Protein AF-A0A2V9PHP2-F1 (afdb_monomer_lite)

pLDDT: mean 91.26, std 10.27, range [51.38, 98.12]

Structure (mmCIF, N/CA/C/O backbone):
data_AF-A0A2V9PHP2-F1
#
_entry.id   AF-A0A2V9PHP2-F1
#
loop_
_atom_site.group_PDB
_atom_site.id
_atom_site.type_symbol
_atom_site.label_atom_id
_atom_site.label_alt_id
_atom_site.label_comp_id
_atom_site.label_asym_id
_atom_site.label_entity_id
_atom_site.label_seq_id
_atom_site.pdbx_PDB_ins_code
_atom_site.Cartn_x
_atom_site.Cartn_y
_atom_site.Cartn_z
_atom_site.occupancy
_atom_site.B_iso_or_equiv
_atom_site.auth_seq_id
_atom_site.auth_comp_id
_atom_site.auth_asym_id
_atom_site.auth_atom_id
_atom_site.pdbx_PDB_model_num
ATOM 1 N N . MET A 1 1 ? 11.172 15.683 -4.156 1.00 51.38 1 MET A N 1
ATOM 2 C CA . MET A 1 1 ? 10.273 14.827 -4.953 1.00 51.38 1 MET A CA 1
ATOM 3 C C . MET A 1 1 ? 9.426 14.068 -3.959 1.00 51.38 1 MET A C 1
ATOM 5 O O . MET A 1 1 ? 9.985 13.448 -3.066 1.00 51.38 1 MET A O 1
ATOM 9 N N . GLU A 1 2 ? 8.113 14.220 -4.018 1.00 54.88 2 GLU A N 1
ATOM 10 C CA . GLU A 1 2 ? 7.229 13.498 -3.117 1.00 54.88 2 GLU A CA 1
ATOM 11 C C . GLU A 1 2 ? 6.922 12.139 -3.735 1.00 54.88 2 GLU A C 1
ATOM 13 O O . GLU A 1 2 ? 6.462 12.074 -4.872 1.00 54.88 2 GLU A O 1
ATOM 18 N N . GLY A 1 3 ? 7.286 11.069 -3.034 1.00 80.12 3 GLY A N 1
ATOM 19 C CA . GLY A 1 3 ? 7.053 9.710 -3.515 1.00 80.12 3 GLY A CA 1
ATOM 20 C C . GLY A 1 3 ? 5.579 9.309 -3.434 1.00 80.12 3 GLY A C 1
ATOM 21 O O . GLY A 1 3 ? 4.737 10.047 -2.920 1.00 80.12 3 GLY A O 1
ATOM 22 N N . GLU A 1 4 ? 5.289 8.087 -3.874 1.00 83.75 4 GLU A N 1
ATOM 23 C CA . GLU A 1 4 ? 3.951 7.472 -3.878 1.00 83.75 4 GLU A CA 1
ATOM 24 C C . GLU A 1 4 ? 3.222 7.582 -2.522 1.00 83.75 4 GLU A C 1
ATOM 26 O O . GLU A 1 4 ? 2.014 7.805 -2.471 1.00 83.75 4 GLU A O 1
ATOM 31 N N . VAL A 1 5 ? 3.962 7.542 -1.407 1.00 85.44 5 VAL A N 1
ATOM 32 C CA . VAL A 1 5 ? 3.413 7.692 -0.048 1.00 85.44 5 VAL A CA 1
ATOM 33 C C . VAL A 1 5 ? 2.726 9.048 0.163 1.00 85.44 5 VAL A C 1
ATOM 35 O O . VAL A 1 5 ? 1.682 9.122 0.810 1.00 85.44 5 VAL A O 1
ATOM 38 N N . GLY A 1 6 ? 3.278 10.139 -0.376 1.00 92.19 6 GLY A N 1
ATOM 39 C CA . GLY A 1 6 ? 2.662 11.461 -0.240 1.00 92.19 6 GLY A CA 1
ATOM 40 C C . GLY A 1 6 ? 1.418 11.625 -1.113 1.00 92.19 6 GLY A C 1
ATOM 41 O O . GLY A 1 6 ? 0.443 12.251 -0.691 1.00 92.19 6 GLY A O 1
ATOM 42 N N . TYR A 1 7 ? 1.402 10.982 -2.288 1.00 92.38 7 TYR A N 1
ATOM 43 C CA . TYR A 1 7 ? 0.196 10.869 -3.107 1.00 92.38 7 TYR A CA 1
ATOM 44 C C . TYR A 1 7 ? -0.917 10.143 -2.342 1.00 92.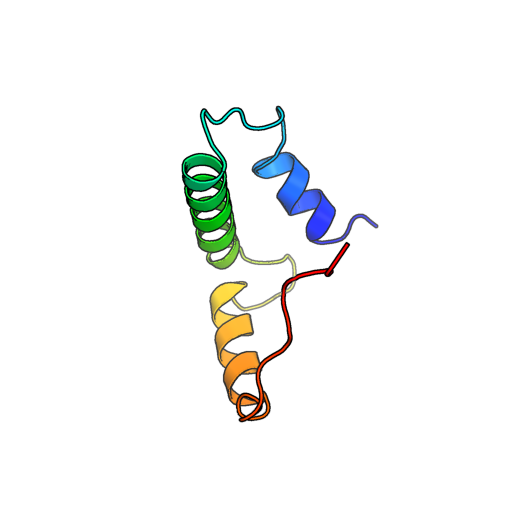38 7 TYR A C 1
ATOM 46 O O . TYR A 1 7 ? -2.009 10.692 -2.206 1.00 92.38 7 TYR A O 1
ATOM 54 N N . PHE A 1 8 ? -0.635 8.962 -1.785 1.00 93.06 8 PHE A N 1
ATOM 55 C CA . PHE A 1 8 ? -1.632 8.176 -1.055 1.00 93.06 8 PHE A CA 1
ATOM 56 C C . PHE A 1 8 ? -2.240 8.974 0.104 1.00 93.06 8 PHE A C 1
ATOM 58 O O . PHE A 1 8 ? -3.457 9.103 0.218 1.00 93.06 8 PHE A O 1
ATOM 65 N N . ARG A 1 9 ? -1.388 9.595 0.931 1.00 93.81 9 ARG A N 1
ATOM 66 C CA . ARG A 1 9 ? -1.830 10.368 2.100 1.00 93.81 9 ARG A CA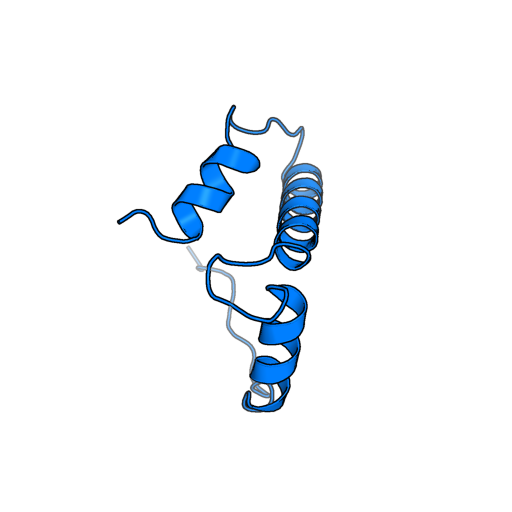 1
ATOM 67 C C . ARG A 1 9 ? -2.776 11.505 1.734 1.00 93.81 9 ARG A C 1
ATOM 69 O O . ARG A 1 9 ? -3.780 11.680 2.409 1.00 93.81 9 ARG A O 1
ATOM 76 N N . ARG A 1 10 ? -2.482 12.276 0.686 1.00 93.88 10 ARG A N 1
ATOM 77 C CA . ARG A 1 10 ? -3.348 13.395 0.283 1.00 93.88 10 ARG A CA 1
ATOM 78 C C . ARG A 1 10 ? -4.699 12.968 -0.262 1.00 93.88 10 ARG A C 1
ATOM 80 O O . ARG A 1 10 ? -5.653 13.714 -0.099 1.00 93.88 10 ARG A O 1
ATOM 87 N N . ASN A 1 11 ? -4.746 11.838 -0.959 1.00 93.69 11 ASN A N 1
ATOM 88 C CA . ASN A 1 11 ? -5.966 11.396 -1.625 1.00 93.69 11 ASN A CA 1
ATOM 89 C C . ASN A 1 11 ? -6.854 10.548 -0.707 1.00 93.69 11 ASN A C 1
ATOM 91 O O . ASN A 1 11 ? -8.064 10.546 -0.892 1.00 93.69 11 ASN A O 1
ATOM 95 N N . HIS A 1 12 ? -6.268 9.875 0.290 1.00 94.56 12 HIS A N 1
ATOM 96 C CA . HIS A 1 12 ? -6.991 8.924 1.142 1.00 94.56 12 HIS A CA 1
ATOM 97 C C . HIS A 1 12 ? -6.986 9.277 2.631 1.00 94.56 12 HIS A C 1
ATOM 99 O O . HIS A 1 12 ? -7.884 8.863 3.351 1.00 94.56 12 HIS A O 1
ATOM 105 N N . LEU A 1 13 ? -5.992 10.031 3.117 1.00 95.00 13 LEU A N 1
ATOM 106 C CA . LEU A 1 13 ? -5.796 10.301 4.552 1.00 95.00 13 LEU A CA 1
ATOM 107 C C . LEU A 1 13 ? -5.928 11.789 4.923 1.00 95.00 13 LEU A C 1
ATOM 109 O O . LEU A 1 13 ? -5.523 12.187 6.019 1.00 95.00 13 LEU A O 1
ATOM 113 N N . VAL A 1 14 ? -6.448 12.619 4.010 1.00 94.75 14 VAL A N 1
ATOM 114 C CA . VAL A 1 14 ? -6.705 14.048 4.242 1.00 94.75 14 VAL A CA 1
ATOM 115 C C . VAL A 1 14 ? -8.137 14.410 3.810 1.00 94.75 14 VAL A C 1
ATOM 117 O O . VAL A 1 14 ? -8.460 14.258 2.634 1.00 94.75 14 VAL A O 1
ATOM 120 N N . PRO A 1 15 ? -8.975 14.951 4.721 1.00 94.44 15 PRO A N 1
ATOM 121 C CA . PRO A 1 15 ? -8.727 15.076 6.163 1.00 94.44 15 PRO A CA 1
ATOM 122 C C . PRO A 1 15 ? -8.512 13.702 6.824 1.00 94.44 15 PRO A C 1
ATOM 124 O O . PRO A 1 15 ? -8.814 12.674 6.227 1.00 94.44 15 PRO A O 1
ATOM 127 N N . VAL A 1 16 ? -7.961 13.682 8.043 1.00 94.62 16 VAL A N 1
ATOM 128 C CA . VAL A 1 16 ? -7.681 12.423 8.758 1.00 94.62 16 VAL A CA 1
ATOM 129 C C . VAL A 1 16 ? -8.977 11.609 8.887 1.00 94.62 16 VAL A C 1
ATOM 131 O O . VAL A 1 16 ? -9.941 12.131 9.464 1.00 94.62 16 VAL A O 1
ATOM 134 N N . PRO A 1 17 ? -9.020 10.361 8.379 1.00 95.00 17 PRO A N 1
ATOM 135 C CA . PRO A 1 17 ? -10.234 9.560 8.380 1.00 95.00 17 PRO A CA 1
ATOM 136 C C . PRO A 1 17 ? -10.681 9.279 9.813 1.00 95.00 17 PRO A C 1
ATOM 138 O O . PRO A 1 17 ? -9.867 9.008 10.696 1.00 95.00 17 PRO A O 1
ATOM 141 N N . GLN A 1 18 ? -11.988 9.367 10.031 1.00 96.38 18 GLN A N 1
ATOM 142 C CA . GLN A 1 18 ? -12.623 9.046 11.303 1.00 96.38 18 GLN A CA 1
ATOM 143 C C . GLN A 1 18 ? -1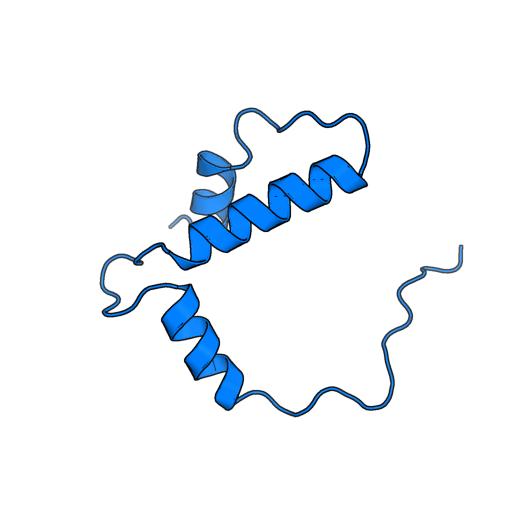3.294 7.682 11.178 1.00 96.38 18 GLN A C 1
ATOM 145 O O . GLN A 1 18 ? -13.972 7.420 10.188 1.00 96.38 18 GLN A O 1
ATOM 150 N N . ALA A 1 19 ? -13.101 6.832 12.180 1.00 97.44 19 ALA A N 1
ATOM 151 C CA . ALA A 1 19 ? -13.695 5.505 12.268 1.00 97.44 19 ALA A CA 1
ATOM 152 C C . ALA A 1 19 ? -14.026 5.202 13.734 1.00 97.44 19 ALA A C 1
ATOM 154 O O . ALA A 1 19 ? -13.348 5.682 14.644 1.00 97.44 19 ALA A O 1
ATOM 155 N N . GLN A 1 20 ? -15.065 4.409 13.968 1.00 97.12 20 GLN A N 1
ATOM 156 C CA . GLN A 1 20 ? -15.552 4.065 15.306 1.00 97.12 20 GLN A CA 1
ATOM 157 C C . GLN A 1 20 ? -14.647 3.049 16.004 1.00 97.12 20 GLN A C 1
ATOM 159 O O . GLN A 1 20 ? -14.603 2.986 17.232 1.00 97.12 20 GLN A O 1
ATOM 164 N N . ASN A 1 21 ? -13.940 2.232 15.226 1.00 97.94 21 ASN A N 1
ATOM 165 C CA . ASN A 1 21 ? -13.016 1.221 15.714 1.00 97.94 21 ASN A CA 1
ATOM 166 C C . ASN A 1 21 ? -11.950 0.897 14.651 1.00 97.94 21 ASN A C 1
ATOM 168 O O . ASN A 1 21 ? -11.993 1.377 13.516 1.00 97.94 21 ASN A O 1
ATOM 172 N N . LEU A 1 22 ? -10.978 0.068 15.035 1.00 96.94 22 LEU A N 1
ATOM 173 C CA . LEU A 1 22 ? -9.884 -0.335 14.150 1.00 96.94 22 LEU A CA 1
ATOM 174 C C . LEU A 1 22 ? -10.348 -1.198 12.973 1.00 96.94 22 LEU A C 1
ATOM 176 O O . LEU A 1 22 ? -9.724 -1.163 11.918 1.00 96.94 22 LEU A O 1
ATOM 180 N N . GLU A 1 23 ? -11.425 -1.964 13.125 1.00 98.00 23 GLU A N 1
ATOM 181 C CA . GLU A 1 23 ? -11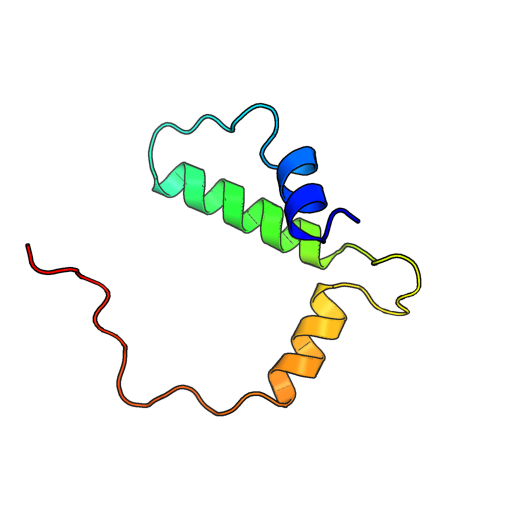.942 -2.808 12.049 1.00 98.00 23 GLU A CA 1
ATOM 182 C C . GLU A 1 23 ? -12.500 -1.961 10.901 1.00 98.00 23 GLU A C 1
ATOM 184 O O . GLU A 1 23 ? -12.131 -2.171 9.745 1.00 98.00 23 GLU A O 1
ATOM 189 N N . GLU A 1 24 ? -13.305 -0.949 11.221 1.00 98.12 24 GLU A N 1
ATOM 190 C CA . GLU A 1 24 ? -13.825 0.015 10.250 1.00 98.12 24 GLU A CA 1
ATOM 191 C C . GLU A 1 24 ? -12.683 0.786 9.574 1.00 98.12 24 GLU A C 1
ATOM 193 O O . GLU A 1 24 ? -12.657 0.916 8.347 1.00 98.12 24 GLU A O 1
ATOM 198 N N . LEU A 1 25 ? -11.685 1.226 10.349 1.00 97.50 25 LEU A N 1
ATOM 199 C CA . LEU A 1 25 ? -10.505 1.884 9.789 1.00 97.50 25 LEU A CA 1
ATOM 200 C C . LEU A 1 25 ? -9.750 0.961 8.820 1.00 97.50 25 LEU A C 1
ATOM 202 O O . LEU A 1 25 ? -9.388 1.383 7.724 1.00 97.50 25 LEU A O 1
ATOM 206 N N . ASN A 1 26 ? -9.549 -0.308 9.179 1.00 97.62 26 ASN A N 1
ATOM 207 C CA . ASN A 1 26 ? -8.869 -1.283 8.325 1.00 97.62 26 ASN A CA 1
ATOM 208 C C . ASN A 1 26 ? -9.633 -1.540 7.020 1.00 97.62 26 ASN A C 1
ATOM 210 O O . ASN A 1 26 ? -9.016 -1.646 5.959 1.00 97.62 26 ASN A O 1
ATOM 214 N N . GLN A 1 27 ? -10.966 -1.614 7.070 1.00 98.12 27 GLN A N 1
ATOM 215 C CA . GLN A 1 27 ? -11.802 -1.757 5.874 1.00 98.12 27 GLN A CA 1
ATOM 216 C C . GLN A 1 27 ? -11.677 -0.538 4.954 1.00 98.12 27 GLN A C 1
ATOM 218 O O . GLN A 1 27 ? -11.511 -0.696 3.741 1.00 98.12 27 GLN A O 1
ATOM 223 N N . HIS A 1 28 ? -11.689 0.669 5.527 1.00 96.62 28 HIS A N 1
ATOM 224 C CA . HIS A 1 28 ? -11.482 1.906 4.781 1.00 96.62 28 HIS A CA 1
ATOM 225 C C . HIS A 1 28 ? -10.107 1.929 4.096 1.00 96.62 28 HIS A C 1
ATOM 227 O O . HIS A 1 28 ? -10.029 2.087 2.877 1.00 96.62 28 HIS A O 1
ATOM 233 N N . LEU A 1 29 ? -9.031 1.673 4.849 1.00 96.69 29 LEU A N 1
ATOM 234 C CA . LEU A 1 29 ? -7.666 1.642 4.316 1.00 96.69 29 LEU A CA 1
ATOM 235 C C . LEU A 1 29 ? -7.500 0.587 3.219 1.00 96.69 29 LEU A C 1
ATOM 237 O O . LEU A 1 29 ? -6.865 0.851 2.199 1.00 96.69 29 LEU A O 1
ATOM 241 N N . ARG A 1 30 ? -8.111 -0.591 3.386 1.00 97.88 30 ARG A N 1
ATOM 242 C CA . ARG A 1 30 ? -8.094 -1.648 2.369 1.00 97.88 30 ARG A CA 1
ATOM 243 C C . ARG A 1 30 ? -8.752 -1.196 1.067 1.00 97.88 30 ARG A C 1
ATOM 245 O O . ARG A 1 30 ? -8.193 -1.448 0.002 1.00 97.88 30 ARG A O 1
ATOM 252 N N . SER A 1 31 ? -9.895 -0.515 1.146 1.00 97.56 31 SER A N 1
ATOM 253 C CA . SER A 1 31 ? -10.559 0.056 -0.031 1.00 97.56 31 SER A CA 1
ATOM 254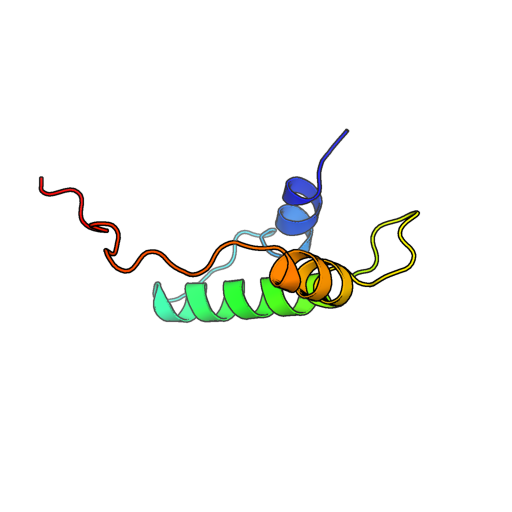 C C . SER A 1 31 ? -9.679 1.099 -0.725 1.00 97.56 31 SER A C 1
ATOM 256 O O . SER A 1 31 ? -9.549 1.078 -1.947 1.00 97.56 31 SER A O 1
ATOM 258 N N . CYS A 1 32 ? -9.008 1.969 0.035 1.00 97.06 32 CYS A N 1
ATOM 259 C CA . CYS A 1 32 ? -8.060 2.940 -0.516 1.00 97.06 32 CYS A CA 1
ATOM 260 C C . CYS A 1 32 ? -6.897 2.263 -1.259 1.00 97.06 32 CYS A C 1
ATOM 262 O O . CYS A 1 32 ? -6.571 2.667 -2.372 1.00 97.06 32 CYS A O 1
ATOM 264 N N . CYS A 1 33 ? -6.310 1.201 -0.697 1.00 96.00 33 CYS A N 1
ATOM 265 C CA . CYS A 1 33 ? -5.263 0.424 -1.371 1.00 96.00 33 CYS A CA 1
ATOM 266 C C . CYS A 1 33 ? -5.760 -0.189 -2.689 1.00 96.00 33 CYS A C 1
ATOM 268 O O . CYS A 1 33 ? -5.094 -0.063 -3.712 1.00 96.00 33 CYS A O 1
ATOM 270 N N . GLN A 1 34 ? -6.956 -0.784 -2.686 1.00 96.94 34 GLN A N 1
ATOM 271 C CA . GLN A 1 34 ? -7.565 -1.366 -3.889 1.00 96.94 34 GLN A CA 1
ATOM 272 C C . GLN A 1 34 ? -7.853 -0.317 -4.970 1.00 96.94 34 GLN A C 1
ATOM 274 O O . GLN A 1 34 ? -7.729 -0.596 -6.161 1.00 96.94 34 GLN A O 1
ATOM 279 N N . GLN A 1 35 ? -8.229 0.901 -4.576 1.00 96.19 35 GLN A N 1
ATOM 280 C CA . GLN A 1 35 ? -8.378 2.019 -5.510 1.00 96.19 35 GLN A CA 1
ATOM 281 C C . GLN A 1 35 ? -7.025 2.445 -6.090 1.00 96.19 35 GLN A C 1
ATOM 283 O O . GLN A 1 35 ? -6.927 2.707 -7.288 1.00 96.19 35 GLN A O 1
ATOM 288 N N . ASP A 1 36 ? -5.973 2.464 -5.270 1.00 95.38 36 ASP A N 1
ATOM 289 C CA . ASP A 1 36 ? -4.619 2.794 -5.720 1.00 95.38 36 ASP A CA 1
ATOM 290 C C . ASP A 1 36 ? -4.059 1.759 -6.708 1.00 95.38 36 ASP A C 1
ATOM 292 O O . ASP A 1 36 ? -3.335 2.135 -7.629 1.00 95.38 36 ASP A O 1
ATOM 296 N N . GLU A 1 37 ? -4.455 0.486 -6.613 1.00 96.06 37 GLU A N 1
ATOM 297 C CA . GLU A 1 37 ? -4.115 -0.537 -7.614 1.00 96.06 37 GLU A CA 1
ATOM 298 C C . GLU A 1 37 ? -4.630 -0.186 -9.023 1.00 96.06 37 GLU A C 1
ATOM 300 O O . GLU A 1 37 ? -4.003 -0.559 -10.016 1.00 96.06 37 GLU A O 1
ATOM 305 N N . GLN A 1 38 ? -5.726 0.577 -9.133 1.00 96.62 38 GLN A N 1
ATOM 306 C CA . GLN A 1 38 ? -6.287 1.031 -10.415 1.00 96.62 38 GLN A CA 1
ATOM 307 C C . GLN A 1 38 ? -5.587 2.274 -10.979 1.00 96.62 38 GLN A C 1
ATOM 309 O O . GLN A 1 38 ? -5.916 2.748 -12.071 1.00 96.62 38 GLN A O 1
ATOM 314 N N . ARG A 1 39 ? -4.624 2.841 -10.249 1.00 95.12 39 ARG A N 1
ATOM 315 C CA . ARG A 1 39 ? -3.904 4.040 -10.668 1.00 95.12 39 ARG A CA 1
ATOM 316 C C . ARG A 1 39 ? -2.824 3.705 -11.684 1.00 95.12 39 ARG A C 1
ATOM 318 O O . ARG A 1 39 ? -2.145 2.688 -11.598 1.00 95.12 39 ARG A O 1
ATOM 325 N N . ARG A 1 40 ? -2.594 4.626 -12.617 1.00 95.00 40 ARG A N 1
ATOM 326 C CA . ARG A 1 40 ? -1.442 4.613 -13.523 1.00 95.00 40 ARG A CA 1
ATOM 327 C C . ARG A 1 40 ? -0.426 5.658 -13.078 1.00 95.00 40 ARG A C 1
ATOM 329 O O . ARG A 1 40 ? -0.747 6.844 -13.030 1.00 95.00 40 ARG A O 1
ATOM 336 N N . ILE A 1 41 ? 0.798 5.233 -12.771 1.00 92.19 41 ILE A N 1
ATOM 337 C CA . ILE A 1 41 ? 1.897 6.160 -12.460 1.00 92.19 41 ILE A CA 1
ATOM 338 C C . ILE A 1 41 ? 2.347 6.847 -13.755 1.00 92.19 41 ILE A C 1
ATOM 340 O O . ILE A 1 41 ? 2.466 6.208 -14.803 1.00 92.19 41 ILE A O 1
ATOM 344 N N . ALA A 1 42 ? 2.609 8.154 -13.696 1.00 91.31 42 ALA A N 1
ATOM 345 C CA . ALA A 1 42 ? 3.086 8.911 -14.849 1.00 91.31 42 ALA A CA 1
ATOM 346 C C . ALA A 1 42 ? 4.374 8.288 -15.421 1.00 91.31 42 ALA A C 1
ATOM 348 O O . ALA A 1 42 ? 5.326 8.010 -14.695 1.00 91.31 42 ALA A O 1
ATOM 349 N N . GLY A 1 43 ? 4.389 8.044 -16.732 1.00 93.62 43 GLY A N 1
ATOM 350 C CA . GLY A 1 43 ? 5.509 7.382 -17.407 1.00 93.62 43 GLY A CA 1
ATOM 351 C C . GLY A 1 43 ? 5.552 5.857 -17.249 1.00 93.62 43 GLY A C 1
ATOM 352 O O . GLY A 1 43 ? 6.479 5.234 -17.763 1.00 93.62 43 GLY A O 1
ATOM 353 N N . LYS A 1 44 ? 4.567 5.233 -16.585 1.00 93.38 44 LYS A N 1
ATOM 354 C CA . LYS A 1 44 ? 4.434 3.771 -16.522 1.00 93.38 44 LYS A CA 1
ATOM 355 C C . LYS A 1 44 ? 3.339 3.259 -17.473 1.00 93.38 44 LYS A C 1
ATOM 357 O O . LYS A 1 44 ? 2.249 3.836 -17.546 1.00 93.38 44 LYS A O 1
ATOM 362 N N . PRO A 1 45 ? 3.600 2.155 -18.197 1.00 95.62 45 PRO A N 1
ATOM 363 C CA . PRO A 1 45 ? 2.671 1.608 -19.181 1.00 95.62 45 PRO A CA 1
ATOM 364 C C . PRO A 1 45 ? 1.598 0.700 -18.571 1.00 95.62 45 PRO A C 1
ATOM 366 O O . PRO A 1 45 ? 0.726 0.239 -19.304 1.00 95.62 45 PRO A O 1
ATOM 369 N N . MET A 1 46 ? 1.585 0.496 -17.253 1.00 97.12 46 MET A N 1
ATOM 370 C CA . MET A 1 46 ? 0.648 -0.393 -16.558 1.00 97.12 46 MET A CA 1
ATOM 371 C C . MET A 1 46 ? 0.023 0.304 -15.351 1.00 97.12 46 MET A C 1
ATOM 373 O O . MET A 1 46 ? 0.558 1.308 -14.863 1.00 97.12 46 MET A O 1
ATOM 377 N N . LEU A 1 47 ? -1.110 -0.218 -14.889 1.00 97.75 47 LEU A N 1
ATOM 378 C CA . LEU A 1 47 ? -1.663 0.137 -13.587 1.00 97.75 47 LEU A CA 1
ATOM 379 C C . LEU A 1 47 ? -0.774 -0.423 -12.469 1.00 97.75 47 LEU A C 1
ATOM 381 O O . LEU A 1 47 ? -0.046 -1.400 -12.667 1.00 97.75 47 LEU A O 1
ATOM 385 N N . VAL A 1 48 ? -0.843 0.187 -11.288 1.00 95.75 48 VAL A N 1
ATOM 386 C CA . VAL A 1 48 ? -0.081 -0.240 -10.107 1.00 95.75 48 VAL A CA 1
ATOM 387 C C . VAL A 1 48 ? -0.362 -1.709 -9.781 1.00 95.75 48 VAL A C 1
ATOM 389 O O . VAL A 1 48 ? 0.581 -2.479 -9.622 1.00 95.75 48 VAL A O 1
ATOM 392 N N . GLY A 1 49 ? -1.633 -2.125 -9.764 1.00 97.12 49 GLY A N 1
ATOM 393 C CA . GLY A 1 49 ? -2.021 -3.507 -9.461 1.00 97.12 49 GLY A CA 1
ATOM 394 C C . GLY A 1 49 ? -1.543 -4.516 -10.508 1.00 97.12 49 GLY A C 1
ATOM 395 O O . GLY A 1 49 ? -1.139 -5.627 -10.169 1.00 97.12 49 GLY A O 1
ATOM 396 N N . GLU A 1 50 ? -1.514 -4.126 -11.785 1.00 97.94 50 GLU A N 1
ATOM 397 C CA . GLU A 1 50 ? -0.990 -4.983 -12.854 1.00 97.94 50 GLU A CA 1
ATOM 398 C C . GLU A 1 50 ? 0.517 -5.215 -12.698 1.00 97.94 50 GLU A C 1
ATOM 400 O O . GLU A 1 50 ? 0.979 -6.352 -12.811 1.00 97.94 50 GLU A O 1
ATOM 405 N N . ALA A 1 51 ? 1.275 -4.150 -12.418 1.00 96.38 51 ALA A N 1
ATOM 406 C CA . ALA A 1 51 ? 2.711 -4.237 -12.174 1.00 96.38 51 ALA A CA 1
ATOM 407 C C . ALA A 1 51 ? 3.017 -5.057 -10.909 1.00 96.38 51 ALA A C 1
ATOM 409 O O . ALA A 1 51 ? 3.856 -5.953 -10.956 1.00 96.38 51 ALA A O 1
ATOM 410 N N . MET A 1 52 ? 2.274 -4.823 -9.821 1.00 95.44 52 MET A N 1
ATOM 411 C CA . MET A 1 52 ? 2.408 -5.564 -8.563 1.00 95.44 52 MET A CA 1
ATOM 412 C C . MET A 1 52 ? 2.190 -7.069 -8.756 1.00 95.44 52 MET A C 1
ATOM 414 O O . MET A 1 52 ? 2.929 -7.877 -8.200 1.00 95.44 52 MET A O 1
ATOM 418 N N . ARG A 1 53 ? 1.202 -7.468 -9.568 1.00 96.56 53 ARG A N 1
ATOM 419 C CA . ARG A 1 53 ? 0.946 -8.885 -9.864 1.00 96.56 53 ARG A CA 1
ATOM 420 C C . ARG A 1 53 ? 2.116 -9.539 -10.604 1.00 96.56 53 ARG A C 1
ATOM 422 O O . ARG A 1 53 ? 2.454 -10.674 -10.291 1.00 96.56 53 ARG A O 1
ATOM 429 N N . ILE A 1 54 ? 2.724 -8.832 -11.560 1.00 96.62 54 ILE A N 1
ATOM 430 C CA . ILE A 1 54 ? 3.902 -9.322 -12.294 1.00 96.62 54 ILE A CA 1
ATOM 431 C C . ILE A 1 54 ? 5.092 -9.472 -11.346 1.00 96.62 54 ILE A C 1
ATOM 433 O O . ILE A 1 54 ? 5.731 -10.517 -11.329 1.00 96.62 54 ILE A O 1
ATOM 437 N N . GLU A 1 55 ? 5.371 -8.464 -10.517 1.00 95.56 55 GLU A N 1
ATOM 438 C CA . GLU A 1 55 ? 6.443 -8.547 -9.516 1.00 95.56 55 GLU A CA 1
ATOM 439 C C . GLU A 1 55 ? 6.200 -9.689 -8.519 1.00 95.56 55 GLU A C 1
ATOM 441 O O . GLU A 1 55 ? 7.141 -10.380 -8.129 1.00 95.56 55 GLU A O 1
ATOM 446 N N . GLY A 1 56 ? 4.934 -9.945 -8.176 1.00 95.25 56 GLY A N 1
ATOM 447 C CA . GLY A 1 56 ? 4.511 -11.054 -7.324 1.00 95.25 56 GLY A CA 1
ATOM 448 C C . GLY A 1 56 ? 4.935 -12.433 -7.836 1.00 95.25 56 GLY A C 1
ATOM 449 O O . GLY A 1 56 ? 5.291 -13.290 -7.031 1.00 95.25 56 GLY A O 1
ATOM 450 N N . GLU A 1 57 ? 4.970 -12.643 -9.155 1.00 95.88 57 GLU A N 1
ATOM 451 C CA . GLU A 1 57 ? 5.425 -13.903 -9.770 1.00 95.88 57 GLU A CA 1
ATOM 452 C C . GLU A 1 57 ? 6.930 -14.156 -9.566 1.00 95.88 57 GLU A C 1
ATOM 454 O O . GLU A 1 57 ? 7.400 -15.282 -9.729 1.00 95.88 57 GLU A O 1
ATOM 459 N N . HIS A 1 58 ? 7.689 -13.125 -9.185 1.00 96.50 58 HIS A N 1
ATOM 460 C CA . HIS A 1 58 ? 9.127 -13.198 -8.933 1.00 96.50 58 HIS A CA 1
ATOM 461 C C . HIS A 1 58 ? 9.489 -13.268 -7.442 1.00 96.50 58 HIS A C 1
ATOM 463 O O . HIS A 1 58 ? 10.674 -13.365 -7.109 1.00 96.50 58 HIS A O 1
ATOM 469 N N . LEU A 1 59 ? 8.505 -13.210 -6.539 1.00 95.19 59 LEU A N 1
ATOM 470 C CA . LEU A 1 59 ? 8.745 -13.315 -5.102 1.00 95.19 59 LEU A CA 1
ATOM 471 C C . LEU A 1 59 ? 9.101 -14.752 -4.697 1.00 95.19 59 LEU A C 1
ATOM 473 O O . LEU A 1 59 ? 8.640 -15.731 -5.283 1.00 95.19 59 LEU A O 1
ATOM 477 N N . LEU A 1 60 ? 9.917 -14.872 -3.648 1.00 94.88 60 LEU A N 1
ATOM 478 C CA . LEU A 1 60 ? 10.167 -16.155 -2.997 1.00 94.88 60 LEU A CA 1
ATOM 479 C C . LEU A 1 60 ? 8.873 -16.689 -2.358 1.00 94.88 60 LEU A C 1
ATOM 481 O O . LEU A 1 60 ? 8.004 -15.896 -1.977 1.00 94.88 60 LEU A O 1
ATOM 485 N N . PRO A 1 61 ? 8.740 -18.019 -2.200 1.00 91.00 61 PRO A N 1
ATOM 486 C CA . PRO A 1 61 ? 7.629 -18.583 -1.450 1.00 91.00 61 PRO A CA 1
ATOM 487 C C . PRO A 1 61 ? 7.599 -18.025 -0.024 1.00 91.00 61 PRO A C 1
ATOM 489 O O . PRO A 1 61 ? 8.629 -17.644 0.538 1.00 91.00 61 PRO A O 1
ATOM 492 N N . LEU A 1 62 ? 6.406 -18.012 0.568 1.00 89.44 62 LEU A N 1
ATOM 493 C CA . LEU A 1 62 ? 6.239 -17.637 1.968 1.00 89.44 62 LEU A CA 1
ATOM 494 C C . LEU A 1 62 ? 7.111 -18.527 2.863 1.00 89.44 62 LEU A C 1
ATOM 496 O O . LEU A 1 62 ? 7.225 -19.734 2.635 1.00 89.44 62 LEU A O 1
ATOM 500 N N . SER A 1 63 ? 7.704 -17.920 3.891 1.00 89.94 63 SER A N 1
ATOM 501 C CA . SER A 1 63 ? 8.411 -18.663 4.933 1.00 89.94 63 SER A CA 1
ATOM 502 C C . SER A 1 63 ? 7.460 -19.661 5.598 1.00 89.94 63 SER A C 1
ATOM 504 O O . SER A 1 63 ? 6.309 -19.328 5.883 1.00 89.94 63 SER A O 1
ATOM 506 N N . ALA A 1 64 ? 7.946 -20.878 5.855 1.00 89.81 64 ALA A N 1
ATOM 507 C CA . ALA A 1 64 ? 7.189 -21.888 6.594 1.00 89.81 64 ALA A CA 1
ATOM 508 C C . ALA A 1 64 ? 6.980 -21.482 8.063 1.00 89.81 64 ALA A C 1
ATOM 510 O O . ALA A 1 64 ? 5.975 -21.838 8.673 1.00 89.81 64 ALA A O 1
ATOM 511 N N . GLU A 1 65 ? 7.923 -20.717 8.612 1.00 90.12 65 GLU A N 1
ATOM 512 C CA . GLU A 1 65 ? 7.844 -20.134 9.947 1.00 90.12 65 GLU A CA 1
ATOM 513 C C . GLU A 1 65 ? 7.332 -18.692 9.836 1.00 90.12 65 GLU A C 1
ATOM 515 O O . GLU A 1 65 ? 7.890 -17.879 9.091 1.00 90.12 65 GLU A O 1
ATOM 520 N N . GLY A 1 66 ? 6.242 -18.391 10.547 1.00 83.81 66 GLY A N 1
ATOM 521 C CA . GLY A 1 66 ? 5.677 -17.045 10.639 1.00 83.81 66 GLY A CA 1
ATOM 522 C C . GLY A 1 66 ? 6.500 -16.124 11.544 1.00 83.81 66 GLY A C 1
ATOM 523 O O . GLY A 1 66 ? 7.386 -16.570 12.266 1.00 83.81 66 GLY A O 1
ATOM 524 N N . PHE A 1 67 ? 6.187 -14.829 11.523 1.00 82.06 67 PHE A N 1
ATOM 525 C CA . PHE A 1 67 ? 6.787 -13.849 12.431 1.00 82.06 67 PHE A CA 1
ATOM 526 C C . PHE A 1 67 ? 5.897 -13.645 13.666 1.00 82.06 67 PHE A C 1
ATOM 528 O O . PHE A 1 67 ? 4.674 -13.558 13.533 1.00 82.06 67 PHE A O 1
ATOM 535 N N . GLU A 1 68 ? 6.492 -13.549 14.857 1.00 83.88 68 GLU A N 1
ATOM 536 C CA . GLU A 1 68 ? 5.760 -13.210 16.081 1.00 83.88 68 GLU A CA 1
ATOM 537 C C . GLU A 1 68 ? 5.302 -11.747 16.027 1.00 83.88 68 GLU A C 1
ATOM 539 O O . GLU A 1 68 ? 6.104 -10.820 16.030 1.00 83.88 68 GLU A O 1
ATOM 544 N N . LEU A 1 69 ? 3.989 -11.531 15.948 1.00 80.06 69 LEU A N 1
ATOM 545 C CA . LEU A 1 69 ? 3.403 -10.195 15.781 1.00 80.06 69 LEU A CA 1
ATOM 546 C C . LEU A 1 69 ? 3.194 -9.441 17.105 1.00 80.06 69 LEU A C 1
ATOM 548 O O . LEU A 1 69 ? 2.788 -8.281 17.079 1.00 80.06 69 LEU A O 1
ATOM 552 N N . ALA A 1 70 ? 3.427 -10.088 18.249 1.00 78.44 70 ALA A N 1
ATOM 553 C CA . ALA A 1 70 ? 3.259 -9.481 19.563 1.00 78.44 70 ALA A CA 1
ATOM 554 C C . ALA A 1 70 ? 4.615 -9.048 20.129 1.00 78.44 70 ALA A C 1
ATOM 556 O O . ALA A 1 70 ? 5.506 -9.870 20.320 1.00 78.44 70 ALA A O 1
ATOM 557 N N . GLU A 1 71 ? 4.745 -7.767 20.463 1.00 63.12 71 GLU A N 1
ATOM 558 C CA . GLU A 1 71 ? 5.764 -7.324 21.408 1.00 63.12 71 GLU A CA 1
ATOM 559 C C . GLU A 1 71 ? 5.292 -7.746 22.806 1.00 63.12 71 GLU A C 1
ATOM 561 O O . GLU A 1 71 ? 4.334 -7.189 23.345 1.00 63.12 71 GLU A O 1
ATOM 566 N N . ALA A 1 72 ? 5.897 -8.796 23.367 1.00 57.59 72 ALA A N 1
ATOM 567 C CA . ALA A 1 72 ? 5.635 -9.200 24.744 1.00 57.59 72 ALA A CA 1
ATOM 568 C C . ALA A 1 72 ? 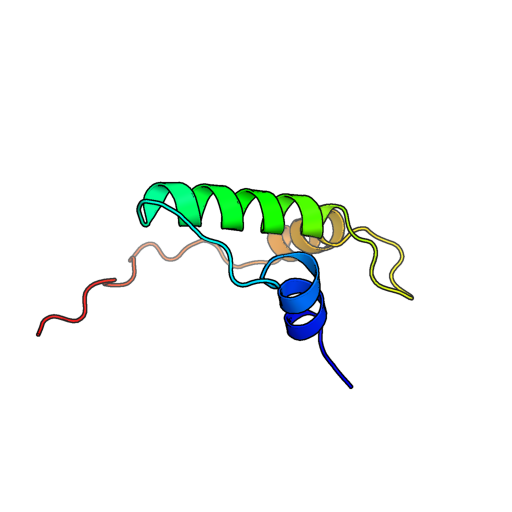6.229 -8.140 25.689 1.00 57.59 72 ALA A C 1
ATOM 570 O O . ALA A 1 72 ? 7.435 -8.132 25.931 1.00 57.59 72 ALA A O 1
ATOM 571 N N . SER A 1 73 ? 5.386 -7.222 26.170 1.00 61.41 73 SER A N 1
ATOM 572 C CA . SER A 1 73 ? 5.684 -6.300 27.278 1.00 61.41 73 SER A CA 1
ATOM 573 C C . SER A 1 73 ? 5.083 -6.800 28.584 1.00 61.41 73 SER A C 1
ATOM 575 O O . SER A 1 73 ? 3.947 -7.325 28.537 1.00 61.41 73 SER A O 1
#

Foldseek 3Di:
DDDPVVVLCVVQCVVHDDDPDPVRVVVSVVVSVVVQQQDDDPPHPDGNVVVVVVVVVVDDDDDPDDDDPDDPD

Secondary structure (DSSP, 8-state):
---HHHHHHHHHSSSPPP-SSHHHHHHHHHHHHHHHHT-B-TT-SSBHHHHHHHHHTTSPPPPSSPP------

Radius of gyration: 16.08 Å; chains: 1; bounding box: 26×37×46 Å

Sequence (73 aa):
MEGEVGYFRRNHLVPVPQAQNLEELNQHLRSCCQQDEQRRIAGKPMLVGEAMRIEGEHLLPLSAEGFELAEAS